Protein AF-A0A7S3SI56-F1 (afdb_monomer_lite)

Structure (mmCIF, N/CA/C/O backbone):
data_AF-A0A7S3SI56-F1
#
_entry.id   AF-A0A7S3SI56-F1
#
loop_
_atom_site.group_PDB
_atom_site.id
_atom_site.type_symbol
_atom_site.label_atom_id
_atom_site.label_alt_id
_atom_site.label_comp_id
_atom_site.label_asym_id
_atom_site.label_entity_id
_atom_site.label_seq_id
_atom_site.pdbx_PDB_ins_code
_atom_site.Cartn_x
_atom_site.Cartn_y
_atom_site.Cartn_z
_atom_site.occupancy
_atom_site.B_iso_or_equiv
_atom_site.auth_seq_id
_atom_site.auth_comp_id
_atom_site.auth_asym_id
_atom_site.auth_atom_id
_atom_site.pdbx_PDB_model_num
ATOM 1 N N . GLY A 1 1 ? 10.943 7.994 -25.962 1.00 60.59 1 GLY A N 1
ATOM 2 C CA . GLY A 1 1 ? 11.725 8.033 -24.719 1.00 60.59 1 GLY A CA 1
ATOM 3 C C . GLY A 1 1 ? 11.788 6.633 -24.168 1.00 60.59 1 GLY A C 1
ATOM 4 O O . GLY A 1 1 ? 10.757 5.964 -24.148 1.00 60.59 1 GLY A O 1
ATOM 5 N N . SER A 1 2 ? 12.983 6.188 -23.817 1.00 69.44 2 SER A N 1
ATOM 6 C CA . SER A 1 2 ? 13.253 4.936 -23.112 1.00 69.44 2 SER A CA 1
ATOM 7 C C . SER A 1 2 ? 13.760 5.294 -21.723 1.00 69.44 2 SER A C 1
ATOM 9 O O . SER A 1 2 ? 14.437 6.310 -21.596 1.00 69.44 2 SER A O 1
ATOM 11 N N . LEU A 1 3 ? 13.406 4.497 -20.724 1.00 71.50 3 LEU A N 1
ATOM 12 C CA . LEU A 1 3 ? 13.925 4.628 -19.371 1.00 71.50 3 LEU A CA 1
ATOM 13 C C . LEU A 1 3 ? 15.088 3.659 -19.200 1.00 71.50 3 LEU A C 1
ATOM 15 O O . LEU A 1 3 ? 14.977 2.472 -19.538 1.00 71.50 3 LEU A O 1
ATOM 19 N N . GLU A 1 4 ? 16.194 4.181 -18.686 1.00 75.00 4 GLU A N 1
ATOM 20 C CA . GLU A 1 4 ? 17.280 3.353 -18.176 1.00 75.00 4 GLU A CA 1
ATOM 21 C C . GLU A 1 4 ? 16.874 2.677 -16.853 1.00 75.00 4 GLU A C 1
ATOM 23 O O . GLU A 1 4 ? 15.926 3.119 -16.194 1.00 75.00 4 GLU A O 1
ATOM 28 N N . PRO A 1 5 ? 17.566 1.599 -16.444 1.00 68.75 5 PRO A N 1
ATOM 29 C CA . PRO A 1 5 ? 17.251 0.891 -15.203 1.00 68.75 5 PRO A CA 1
ATOM 30 C C . PRO A 1 5 ? 17.230 1.813 -13.975 1.00 68.75 5 PRO A C 1
ATOM 32 O O . PRO A 1 5 ? 16.296 1.751 -13.176 1.00 68.75 5 PRO A O 1
ATOM 35 N N . ASP A 1 6 ? 18.202 2.723 -13.880 1.00 71.50 6 ASP A N 1
ATOM 36 C CA . ASP A 1 6 ? 18.318 3.673 -12.771 1.00 71.50 6 ASP A CA 1
ATOM 37 C C . ASP A 1 6 ? 17.166 4.694 -12.770 1.00 71.50 6 ASP A C 1
ATOM 39 O O . ASP A 1 6 ? 16.628 5.038 -11.716 1.00 71.50 6 ASP A O 1
ATOM 43 N N . GLU A 1 7 ? 16.742 5.154 -13.952 1.00 76.25 7 GLU A N 1
ATOM 44 C CA . GLU A 1 7 ? 15.613 6.081 -14.100 1.00 76.25 7 GLU A CA 1
ATOM 45 C C . GLU A 1 7 ? 14.281 5.409 -13.745 1.00 76.25 7 GLU A C 1
ATOM 47 O O . GLU A 1 7 ? 13.407 6.028 -13.135 1.00 76.25 7 GLU A O 1
ATOM 52 N N . PHE A 1 8 ? 14.126 4.129 -14.094 1.00 74.75 8 PHE A N 1
ATOM 53 C CA . PHE A 1 8 ? 12.968 3.334 -13.702 1.00 74.75 8 PHE A CA 1
ATOM 54 C C . PHE A 1 8 ? 12.914 3.133 -12.182 1.00 74.75 8 PHE A C 1
ATOM 56 O O . PHE A 1 8 ? 11.859 3.351 -11.584 1.00 74.75 8 PHE A O 1
ATOM 63 N N . GLU A 1 9 ? 14.033 2.765 -11.544 1.00 71.81 9 GLU A N 1
ATOM 64 C CA . GLU A 1 9 ? 14.092 2.598 -10.085 1.00 71.81 9 GLU A CA 1
ATOM 65 C C . GLU A 1 9 ? 13.750 3.907 -9.368 1.00 71.81 9 GLU A C 1
ATOM 67 O O . GLU A 1 9 ? 12.961 3.894 -8.420 1.00 71.81 9 GLU A O 1
ATOM 72 N N . GLN A 1 10 ? 14.267 5.043 -9.847 1.00 76.50 10 GLN A N 1
ATOM 73 C CA . GLN A 1 10 ? 13.929 6.356 -9.296 1.00 76.50 10 GLN A CA 1
ATOM 74 C C . GLN A 1 10 ? 12.441 6.678 -9.449 1.00 76.50 10 GLN A C 1
ATOM 76 O O . GLN A 1 10 ? 11.807 7.062 -8.470 1.00 76.50 10 GLN A O 1
ATOM 81 N N . LEU A 1 11 ? 11.855 6.472 -10.633 1.00 76.19 11 LEU A N 1
ATOM 82 C CA . LEU A 1 11 ? 10.430 6.728 -10.866 1.00 76.19 11 LEU A CA 1
ATOM 83 C C . LEU A 1 11 ? 9.529 5.873 -9.977 1.00 76.19 11 LEU A C 1
ATOM 85 O O . LEU A 1 11 ? 8.582 6.392 -9.386 1.00 76.19 11 LEU A O 1
ATOM 89 N N . VAL A 1 12 ? 9.818 4.574 -9.868 1.00 73.38 12 VAL A N 1
ATOM 90 C CA . VAL A 1 12 ? 9.060 3.671 -8.993 1.00 73.38 12 VAL A CA 1
ATOM 91 C C . VAL A 1 12 ? 9.248 4.077 -7.536 1.00 73.38 12 VAL A C 1
ATOM 93 O O . VAL A 1 12 ? 8.263 4.160 -6.814 1.00 73.38 12 VAL A O 1
ATOM 96 N N . THR A 1 13 ? 10.469 4.405 -7.112 1.00 73.56 13 THR A N 1
ATOM 97 C CA . THR A 1 13 ? 10.737 4.859 -5.741 1.00 73.56 13 THR A CA 1
ATOM 98 C C . THR A 1 13 ? 9.954 6.127 -5.418 1.00 73.56 13 THR A C 1
ATOM 100 O O . THR A 1 13 ? 9.222 6.128 -4.440 1.00 73.56 13 THR A O 1
ATOM 103 N N . THR A 1 14 ? 9.996 7.158 -6.266 1.00 76.00 14 THR A N 1
ATOM 104 C CA . THR A 1 14 ? 9.222 8.396 -6.063 1.00 76.00 14 THR A CA 1
ATOM 105 C C . THR A 1 14 ? 7.715 8.136 -6.028 1.00 76.00 14 THR A C 1
ATOM 107 O O . THR A 1 14 ? 6.988 8.743 -5.243 1.00 76.00 14 THR A O 1
ATOM 110 N N . LEU A 1 15 ? 7.222 7.218 -6.861 1.00 72.56 15 LEU A N 1
ATOM 111 C CA . LEU A 1 15 ? 5.807 6.858 -6.880 1.00 72.56 15 LEU A CA 1
ATOM 112 C C . LEU A 1 15 ? 5.397 6.128 -5.595 1.00 72.56 15 LEU A C 1
ATOM 114 O O . LEU A 1 15 ? 4.321 6.388 -5.063 1.00 72.56 15 LEU A O 1
ATOM 118 N N . LEU A 1 16 ? 6.248 5.250 -5.068 1.00 69.00 16 LEU A N 1
ATOM 119 C CA . LEU A 1 16 ? 6.004 4.556 -3.806 1.00 69.00 16 LEU A CA 1
ATOM 120 C C . LEU A 1 16 ? 6.170 5.510 -2.610 1.00 69.00 16 LEU A C 1
ATOM 122 O O . LEU A 1 16 ? 5.313 5.519 -1.740 1.00 69.00 16 LEU A O 1
ATOM 126 N N . GLU A 1 17 ? 7.173 6.385 -2.592 1.00 69.56 17 GLU A N 1
ATOM 127 C CA . GLU A 1 17 ? 7.354 7.422 -1.559 1.00 69.56 17 GLU A CA 1
ATOM 128 C C . GLU A 1 17 ? 6.160 8.380 -1.467 1.00 69.56 17 GLU A C 1
ATOM 130 O O . GLU A 1 17 ? 5.835 8.862 -0.389 1.00 69.56 17 GLU A O 1
ATOM 135 N N . HIS A 1 18 ? 5.467 8.647 -2.577 1.00 66.06 18 HIS A N 1
ATOM 136 C CA . HIS A 1 18 ? 4.235 9.437 -2.545 1.00 66.06 18 HIS A CA 1
ATOM 137 C C . HIS A 1 18 ? 3.050 8.669 -1.925 1.00 66.06 18 HIS A C 1
ATOM 139 O O . HIS A 1 18 ? 2.102 9.284 -1.439 1.00 66.06 18 HIS A O 1
ATOM 145 N N . ASN A 1 19 ? 3.071 7.335 -1.957 1.00 60.66 19 ASN A N 1
ATOM 146 C CA . ASN A 1 19 ? 1.997 6.487 -1.430 1.00 60.66 19 ASN A CA 1
ATOM 147 C C . ASN A 1 19 ? 2.294 5.919 -0.029 1.00 60.66 19 ASN A C 1
ATOM 149 O O . ASN A 1 19 ? 1.367 5.502 0.657 1.00 60.66 19 ASN A O 1
ATOM 153 N N . PHE A 1 20 ? 3.552 5.925 0.419 1.00 60.16 20 PHE A N 1
ATOM 154 C CA . PHE A 1 20 ? 3.973 5.409 1.723 1.00 60.16 20 PHE A CA 1
ATOM 155 C C . PHE A 1 20 ? 4.536 6.515 2.611 1.00 60.16 20 PHE A C 1
ATOM 157 O O . PHE A 1 20 ? 5.232 7.416 2.160 1.00 60.16 20 PHE A O 1
ATOM 164 N N . THR A 1 21 ? 4.258 6.432 3.911 1.00 57.09 21 THR A N 1
ATOM 165 C CA . THR A 1 21 ? 4.747 7.409 4.896 1.00 57.09 21 THR A CA 1
ATOM 166 C C . THR A 1 21 ? 6.216 7.174 5.281 1.00 57.09 21 THR A C 1
ATOM 168 O O . THR A 1 21 ? 6.868 8.101 5.757 1.00 57.09 21 THR A O 1
ATOM 171 N N . ASP A 1 22 ? 6.745 5.962 5.057 1.00 63.81 22 ASP A N 1
ATOM 172 C CA . ASP A 1 22 ? 8.147 5.592 5.295 1.00 63.81 22 ASP A CA 1
ATOM 173 C C . ASP A 1 22 ? 8.893 5.362 3.967 1.00 63.81 22 ASP A C 1
ATOM 175 O O . ASP A 1 22 ? 8.606 4.431 3.208 1.00 63.81 22 ASP A O 1
ATOM 179 N N . GLY A 1 23 ? 9.886 6.213 3.691 1.00 60.19 23 GLY A N 1
ATOM 180 C CA . GLY A 1 23 ? 10.712 6.135 2.484 1.00 60.19 23 GLY A CA 1
ATOM 181 C C . GLY A 1 23 ? 11.595 4.881 2.406 1.00 60.19 23 GLY A C 1
ATOM 182 O O . GLY A 1 23 ? 11.975 4.468 1.310 1.00 60.19 23 GLY A O 1
ATOM 183 N N . ASN A 1 24 ? 11.896 4.228 3.535 1.00 65.88 24 ASN A N 1
ATOM 184 C CA . ASN A 1 24 ? 12.670 2.984 3.526 1.00 65.88 24 ASN A CA 1
ATOM 185 C C . ASN A 1 24 ? 11.828 1.807 3.017 1.00 65.88 24 ASN A C 1
ATOM 187 O O . ASN A 1 24 ? 12.302 1.033 2.184 1.00 65.88 24 ASN A O 1
ATOM 191 N N . GLU A 1 25 ? 10.559 1.719 3.432 1.00 64.94 25 GLU A N 1
ATOM 192 C CA . GLU A 1 25 ? 9.626 0.700 2.933 1.00 64.94 25 GLU A CA 1
ATOM 193 C C . GLU A 1 25 ? 9.361 0.864 1.433 1.00 64.94 25 GLU A C 1
ATOM 195 O O . GLU A 1 25 ? 9.341 -0.119 0.687 1.00 64.94 25 GLU A O 1
ATOM 200 N N . ALA A 1 26 ? 9.210 2.110 0.971 1.00 63.84 26 ALA A N 1
ATOM 201 C CA . ALA A 1 26 ? 9.051 2.424 -0.445 1.00 63.84 26 ALA A CA 1
ATOM 202 C C . ALA A 1 26 ? 10.243 1.922 -1.276 1.00 63.84 26 ALA A C 1
ATOM 204 O O . ALA A 1 26 ? 10.056 1.300 -2.324 1.00 63.84 26 ALA A O 1
ATOM 205 N N . ARG A 1 27 ? 11.470 2.135 -0.787 1.00 64.62 27 ARG A N 1
ATOM 206 C CA . ARG A 1 27 ? 12.701 1.748 -1.484 1.00 64.62 27 ARG A CA 1
ATOM 207 C C . ARG A 1 27 ? 12.931 0.238 -1.508 1.00 64.62 27 ARG A C 1
ATOM 209 O O . ARG A 1 27 ? 13.322 -0.303 -2.543 1.00 64.62 27 ARG A O 1
ATOM 216 N N . ASP A 1 28 ? 12.678 -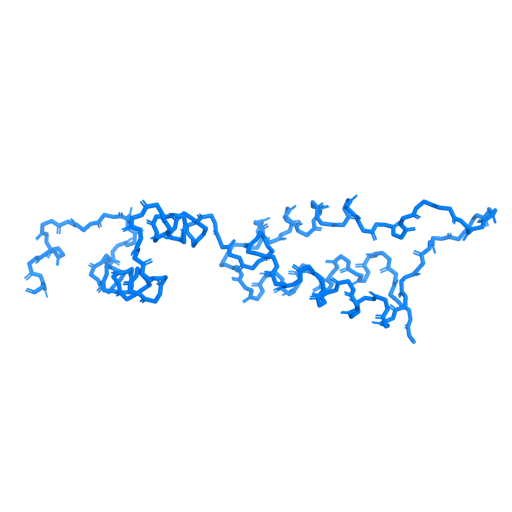0.456 -0.403 1.00 67.00 28 ASP A N 1
ATOM 217 C CA . ASP A 1 28 ? 12.825 -1.915 -0.348 1.00 67.00 28 ASP A CA 1
ATOM 218 C C . ASP A 1 28 ? 11.791 -2.615 -1.237 1.00 67.00 28 ASP A C 1
ATOM 220 O O . ASP A 1 28 ? 12.110 -3.586 -1.932 1.00 67.00 28 ASP A O 1
ATOM 224 N N . ARG A 1 29 ? 10.576 -2.062 -1.320 1.00 67.56 29 ARG A N 1
ATOM 225 C CA . ARG A 1 29 ? 9.561 -2.518 -2.274 1.00 67.56 29 ARG A CA 1
ATOM 226 C C . ARG A 1 29 ? 9.953 -2.208 -3.712 1.00 67.56 29 ARG A C 1
ATOM 228 O O . ARG A 1 29 ? 9.879 -3.110 -4.542 1.00 67.56 29 ARG A O 1
ATOM 235 N N . ALA A 1 30 ? 10.434 -0.998 -4.013 1.00 64.69 30 ALA A N 1
ATOM 236 C CA . ALA A 1 30 ? 10.926 -0.643 -5.348 1.00 64.69 30 ALA A CA 1
ATOM 237 C C . ALA A 1 30 ? 11.980 -1.646 -5.843 1.00 64.69 30 ALA A C 1
ATOM 239 O O . ALA A 1 30 ? 11.885 -2.132 -6.969 1.00 64.69 30 ALA A O 1
ATOM 240 N N . LYS A 1 31 ? 12.921 -2.038 -4.973 1.00 65.62 31 LYS A N 1
ATOM 241 C CA . LYS A 1 31 ? 13.935 -3.063 -5.269 1.00 65.62 31 LYS A CA 1
ATOM 242 C C . LYS A 1 31 ? 13.341 -4.453 -5.485 1.00 65.62 31 LYS A C 1
ATOM 244 O O . LYS A 1 31 ? 13.738 -5.140 -6.426 1.00 65.62 31 LYS A O 1
ATOM 249 N N . ALA A 1 32 ? 12.389 -4.870 -4.650 1.00 66.44 32 ALA A N 1
ATOM 250 C CA . ALA A 1 32 ? 11.697 -6.148 -4.821 1.00 66.44 32 ALA A CA 1
ATOM 251 C C . ALA A 1 32 ? 10.963 -6.218 -6.174 1.00 66.44 32 ALA A C 1
ATOM 253 O O . ALA A 1 32 ? 11.009 -7.247 -6.849 1.00 66.44 32 ALA A O 1
ATOM 254 N N . PHE A 1 33 ? 10.361 -5.107 -6.610 1.00 64.62 33 PHE A N 1
ATOM 255 C CA . PHE A 1 33 ? 9.688 -5.000 -7.904 1.00 64.62 33 PHE A CA 1
ATOM 256 C C . PHE A 1 33 ? 10.663 -4.883 -9.082 1.00 64.62 33 PHE A C 1
ATOM 258 O O . PHE A 1 33 ? 10.437 -5.525 -10.106 1.00 64.62 33 PHE A O 1
ATOM 265 N N . ALA A 1 34 ? 11.767 -4.143 -8.952 1.00 61.41 34 ALA A N 1
ATOM 266 C CA . ALA A 1 34 ? 12.818 -4.081 -9.971 1.00 61.41 34 ALA A CA 1
ATOM 267 C C . ALA A 1 34 ? 13.406 -5.475 -10.256 1.00 61.41 34 ALA A C 1
ATOM 269 O O . ALA A 1 34 ? 13.625 -5.834 -11.414 1.00 61.41 34 ALA A O 1
ATOM 270 N N . GLY A 1 35 ? 13.535 -6.311 -9.217 1.00 60.12 35 GLY A N 1
ATOM 271 C CA . GLY A 1 35 ? 13.924 -7.718 -9.346 1.00 60.12 35 GLY A CA 1
ATOM 272 C C . GLY A 1 35 ? 12.960 -8.572 -10.183 1.00 60.12 35 GLY A C 1
ATOM 273 O O . GLY A 1 35 ? 13.376 -9.589 -10.734 1.00 60.12 35 GLY A O 1
ATOM 274 N N . TRP A 1 36 ? 11.694 -8.165 -10.326 1.00 59.91 36 TRP A N 1
ATOM 275 C CA . TRP A 1 36 ? 10.692 -8.853 -11.154 1.00 59.91 36 TRP A CA 1
ATOM 276 C C . TRP A 1 36 ? 10.643 -8.331 -12.601 1.00 59.91 36 TRP A C 1
ATOM 278 O O . TRP A 1 36 ? 10.030 -8.976 -13.444 1.00 59.91 36 TRP A O 1
ATOM 288 N N . CYS A 1 37 ? 11.267 -7.183 -12.906 1.00 58.56 37 CYS A N 1
ATOM 289 C CA . CYS A 1 37 ? 10.940 -6.378 -14.098 1.00 58.56 37 CYS A CA 1
ATOM 290 C C . CYS A 1 37 ? 12.129 -5.972 -14.969 1.00 58.56 37 CYS A C 1
ATOM 292 O O . CYS A 1 37 ? 12.029 -5.032 -15.753 1.00 58.56 37 CYS A O 1
ATOM 294 N N . TRP A 1 38 ? 13.262 -6.646 -14.864 1.00 60.88 38 TRP A N 1
ATOM 295 C CA . TRP A 1 38 ? 14.454 -6.355 -15.659 1.00 60.88 38 TRP A CA 1
ATOM 296 C C . TRP A 1 38 ? 14.317 -6.821 -17.129 1.00 60.88 38 TRP A C 1
ATOM 298 O O . TRP A 1 38 ? 15.189 -7.515 -17.628 1.00 60.88 38 TRP A O 1
ATOM 308 N N . TRP A 1 39 ? 13.220 -6.479 -17.827 1.00 58.84 39 TRP A N 1
ATOM 309 C CA . TRP A 1 39 ? 12.973 -6.811 -19.248 1.00 58.84 39 TRP A CA 1
ATOM 310 C C . TRP A 1 39 ? 13.183 -8.309 -19.580 1.00 58.84 39 TRP A C 1
ATOM 312 O O . TRP A 1 39 ? 13.857 -8.658 -20.539 1.00 58.84 39 TRP A O 1
ATOM 322 N N . GLU A 1 40 ? 12.615 -9.200 -18.758 1.00 52.06 40 GLU A N 1
ATOM 323 C CA . GLU A 1 40 ? 12.334 -10.627 -19.026 1.00 52.06 40 GLU A CA 1
ATOM 324 C C . GLU A 1 40 ? 13.207 -11.316 -20.104 1.00 52.06 40 GLU A C 1
ATOM 326 O O . GLU A 1 40 ? 12.752 -11.647 -21.193 1.00 52.0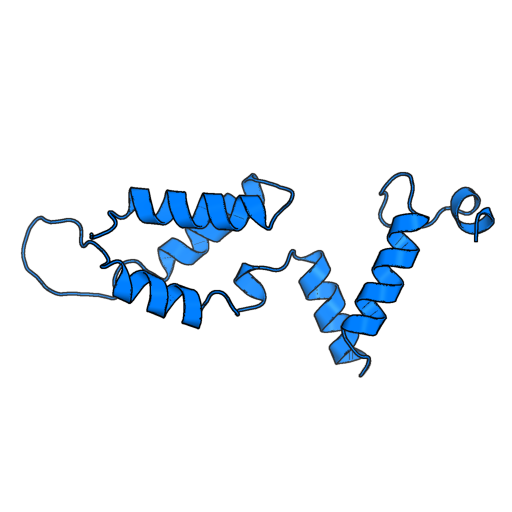6 40 GLU A O 1
ATOM 331 N N . THR A 1 41 ? 14.465 -11.613 -19.758 1.00 47.19 41 THR A N 1
ATOM 332 C CA . THR A 1 41 ? 15.284 -12.693 -20.351 1.00 47.19 41 THR A CA 1
ATOM 333 C C . THR A 1 41 ? 15.381 -12.746 -21.895 1.00 47.19 41 THR A C 1
ATOM 335 O O . THR A 1 41 ? 14.672 -13.498 -22.555 1.00 47.19 41 THR A O 1
ATOM 338 N N . ASN A 1 42 ? 16.420 -12.087 -22.421 1.00 52.88 42 ASN A N 1
ATOM 339 C CA . ASN A 1 42 ? 17.072 -12.250 -23.736 1.00 52.88 42 ASN A CA 1
ATOM 340 C C . ASN A 1 42 ? 16.551 -11.484 -24.965 1.00 52.88 42 ASN A C 1
ATOM 342 O O . ASN A 1 42 ? 15.407 -11.582 -25.395 1.00 52.88 42 ASN A O 1
ATOM 346 N N . GLY A 1 43 ? 17.538 -10.871 -25.629 1.00 49.19 43 GLY A N 1
ATOM 347 C CA . GLY A 1 43 ? 17.514 -10.312 -26.977 1.00 49.19 43 GLY A CA 1
ATOM 348 C C . GLY A 1 43 ? 18.244 -8.972 -26.942 1.00 49.19 43 GLY A C 1
ATOM 349 O O . GLY A 1 43 ? 17.610 -7.943 -26.793 1.00 49.19 43 GLY A O 1
ATOM 350 N N . THR A 1 44 ? 19.571 -8.901 -26.951 1.00 44.78 44 THR A N 1
ATOM 351 C CA . THR A 1 44 ? 20.463 -9.380 -28.014 1.00 44.78 44 THR A CA 1
ATOM 352 C C . THR A 1 44 ? 21.909 -9.401 -27.511 1.00 44.78 44 THR A C 1
ATOM 354 O O . THR A 1 44 ? 22.249 -8.640 -26.610 1.00 44.78 44 THR A O 1
ATOM 357 N N . ASP A 1 45 ? 22.747 -10.242 -28.115 1.00 58.25 45 ASP A N 1
ATOM 358 C CA . ASP A 1 45 ? 24.202 -10.297 -27.941 1.00 58.25 45 ASP A CA 1
ATOM 359 C C . ASP A 1 45 ? 24.867 -8.945 -27.602 1.00 58.25 45 ASP A C 1
ATOM 361 O O . ASP A 1 45 ? 24.696 -7.963 -28.321 1.00 58.25 45 ASP A O 1
ATOM 365 N N . GLY A 1 46 ? 25.688 -8.937 -26.546 1.00 56.06 46 GLY A N 1
ATOM 366 C CA . GLY A 1 46 ? 26.789 -7.987 -26.357 1.00 56.06 46 GLY A CA 1
ATOM 367 C C . GLY A 1 46 ? 26.435 -6.544 -25.962 1.00 56.06 46 GLY A C 1
ATOM 368 O O . GLY A 1 46 ? 26.175 -5.692 -26.805 1.00 56.06 46 GLY A O 1
ATOM 369 N N . ASP A 1 47 ? 26.614 -6.248 -24.672 1.00 55.84 47 ASP A N 1
ATOM 370 C CA . ASP A 1 47 ? 27.136 -4.966 -24.156 1.00 55.84 47 ASP A CA 1
ATOM 371 C C . ASP A 1 47 ? 26.227 -3.716 -24.136 1.00 55.84 47 ASP A C 1
ATOM 373 O O . ASP A 1 47 ? 26.725 -2.597 -24.015 1.00 55.84 47 ASP A O 1
ATOM 377 N N . ARG A 1 48 ? 24.892 -3.851 -24.187 1.00 55.50 48 ARG A N 1
ATOM 378 C CA . ARG A 1 48 ? 23.985 -2.725 -23.867 1.00 55.50 48 ARG A CA 1
ATOM 379 C C . ARG A 1 48 ? 23.028 -3.063 -22.722 1.00 55.50 48 ARG A C 1
ATOM 381 O O . ARG A 1 48 ? 22.375 -4.104 -22.798 1.00 55.50 48 ARG A O 1
ATOM 388 N N . PRO A 1 49 ? 22.908 -2.203 -21.688 1.00 57.72 49 PRO A N 1
ATOM 389 C CA . PRO A 1 49 ? 21.877 -2.365 -20.671 1.00 57.72 49 PRO A CA 1
ATOM 390 C C . PRO A 1 49 ? 20.525 -2.237 -21.368 1.00 57.72 49 PRO A C 1
ATOM 392 O O . PRO A 1 49 ? 20.310 -1.301 -22.145 1.00 57.72 49 PRO A O 1
ATOM 395 N N . ALA A 1 50 ? 19.636 -3.208 -21.177 1.00 64.81 50 ALA A N 1
ATOM 396 C CA . ALA A 1 50 ? 18.358 -3.123 -21.851 1.00 64.81 50 ALA A CA 1
ATOM 397 C C . ALA A 1 50 ? 17.505 -2.038 -21.192 1.00 64.81 50 ALA A C 1
ATOM 399 O O . ALA A 1 50 ? 17.503 -1.841 -19.978 1.00 64.81 50 ALA A O 1
ATOM 400 N N . THR A 1 51 ? 16.844 -1.274 -22.046 1.00 66.81 51 THR A N 1
ATOM 401 C CA . THR A 1 51 ? 16.046 -0.118 -21.660 1.00 66.81 51 THR A CA 1
ATOM 402 C C . THR A 1 51 ? 14.583 -0.453 -21.885 1.00 66.81 51 THR A C 1
ATOM 404 O O . THR A 1 51 ? 14.243 -1.200 -22.805 1.00 66.81 51 THR A O 1
ATOM 407 N N . ILE A 1 52 ? 13.704 0.093 -21.050 1.00 72.56 52 ILE A N 1
ATOM 408 C CA . ILE A 1 52 ? 12.261 -0.096 -21.195 1.00 72.56 52 ILE A CA 1
ATOM 409 C C . ILE A 1 52 ? 11.660 1.110 -21.915 1.00 72.56 52 ILE A C 1
ATOM 411 O O . ILE A 1 52 ? 11.917 2.265 -21.573 1.00 72.56 52 ILE A O 1
ATOM 415 N N . GLY A 1 53 ? 10.853 0.870 -22.947 1.00 75.94 53 GLY A N 1
ATOM 416 C CA . GLY A 1 53 ? 10.096 1.939 -23.590 1.00 75.94 53 GLY A CA 1
ATOM 417 C C . GLY A 1 53 ? 9.015 2.485 -22.655 1.00 75.94 53 GLY A C 1
ATOM 418 O O . GLY A 1 53 ? 8.412 1.738 -21.891 1.00 75.94 53 GLY A O 1
ATOM 419 N N . PHE A 1 54 ? 8.694 3.779 -22.753 1.00 70.31 54 PHE A N 1
ATOM 420 C CA . PHE A 1 54 ? 7.610 4.384 -21.960 1.00 70.31 54 PHE A CA 1
ATOM 421 C C . PHE A 1 54 ? 6.262 3.646 -22.094 1.00 70.31 54 PHE A C 1
ATOM 423 O O . PHE A 1 54 ? 5.505 3.523 -21.136 1.00 70.31 54 PHE A O 1
ATOM 430 N N . HIS A 1 55 ? 5.965 3.117 -23.282 1.00 71.25 55 HIS A N 1
ATOM 431 C CA . HIS A 1 55 ? 4.765 2.317 -23.518 1.00 71.25 55 HIS A CA 1
ATOM 432 C C . HIS A 1 55 ? 4.766 1.012 -22.706 1.00 71.25 55 HIS A C 1
ATOM 434 O O . HIS A 1 55 ? 3.759 0.656 -22.094 1.00 71.25 55 HIS A O 1
ATOM 440 N N . ASP A 1 56 ? 5.904 0.323 -22.666 1.00 72.81 56 ASP A N 1
ATOM 441 C CA . ASP A 1 56 ? 6.052 -0.934 -21.934 1.00 72.81 56 ASP A CA 1
ATOM 442 C C . ASP A 1 56 ? 6.044 -0.687 -20.425 1.00 72.81 56 ASP A C 1
ATOM 444 O O . ASP A 1 56 ? 5.413 -1.440 -19.685 1.00 72.81 56 ASP A O 1
ATOM 448 N N . PHE A 1 57 ? 6.616 0.440 -19.987 1.00 73.81 57 PHE A N 1
ATOM 449 C CA . PHE A 1 57 ? 6.466 0.943 -18.625 1.00 73.81 57 PHE A CA 1
ATOM 450 C C . PHE A 1 57 ? 4.994 1.149 -18.251 1.00 73.81 57 PHE A C 1
ATOM 452 O O . PHE A 1 57 ? 4.551 0.637 -17.230 1.00 73.81 57 PHE A O 1
ATOM 459 N N . LEU A 1 58 ? 4.204 1.850 -19.072 1.00 71.75 58 LEU A N 1
ATOM 460 C CA . LEU A 1 58 ? 2.785 2.085 -18.781 1.00 71.75 58 LEU A CA 1
ATOM 461 C C . LEU A 1 58 ? 1.967 0.792 -18.763 1.00 71.75 58 LEU A C 1
ATOM 463 O O . LEU A 1 58 ? 1.059 0.632 -17.945 1.00 71.75 58 LEU A O 1
ATOM 467 N N . LYS A 1 59 ? 2.282 -0.151 -19.651 1.00 72.31 59 LYS A N 1
ATOM 468 C CA . LYS A 1 59 ? 1.639 -1.465 -19.665 1.00 72.31 59 LYS A CA 1
ATOM 469 C C . LYS A 1 59 ? 1.977 -2.258 -18.403 1.00 72.31 59 LYS A C 1
ATOM 471 O O . LYS A 1 59 ? 1.085 -2.840 -17.785 1.00 72.31 59 LYS A O 1
ATOM 476 N N . TRP A 1 60 ? 3.238 -2.240 -17.983 1.00 74.25 60 TRP A N 1
ATOM 477 C CA . TRP A 1 60 ? 3.666 -2.845 -16.729 1.00 74.25 60 TRP A CA 1
ATOM 478 C C . TRP A 1 60 ? 3.001 -2.177 -15.519 1.00 74.25 60 TRP A C 1
ATOM 480 O O . TRP A 1 60 ? 2.428 -2.866 -14.675 1.00 74.25 60 TRP A O 1
ATOM 490 N N . TYR A 1 61 ? 3.010 -0.846 -15.473 1.00 70.69 61 TYR A N 1
ATOM 491 C CA . TYR A 1 61 ? 2.431 -0.052 -14.397 1.00 70.69 61 TYR A CA 1
ATOM 492 C C . TYR A 1 61 ? 0.919 -0.249 -14.302 1.00 70.69 61 TYR A C 1
ATOM 494 O O . TYR A 1 61 ? 0.395 -0.435 -13.219 1.00 70.69 61 TYR A O 1
ATOM 502 N N . SER A 1 62 ? 0.190 -0.299 -15.414 1.00 69.69 62 SER A N 1
ATOM 503 C CA . SER A 1 62 ? -1.247 -0.613 -15.384 1.00 69.69 62 SER A CA 1
ATOM 504 C C . SER A 1 62 ? -1.539 -2.062 -14.975 1.00 69.69 62 SER A C 1
ATOM 506 O O . SER A 1 62 ? -2.585 -2.329 -14.393 1.00 69.69 62 SER A O 1
ATOM 508 N N . SER A 1 63 ? -0.614 -2.996 -15.220 1.00 68.50 63 SER A N 1
ATOM 509 C CA . SER A 1 63 ? -0.772 -4.412 -14.847 1.00 68.50 63 SER A CA 1
ATOM 510 C C . SER A 1 63 ? -0.359 -4.715 -13.398 1.00 68.50 63 SER A C 1
ATOM 512 O O . SER A 1 63 ? -0.805 -5.711 -12.829 1.00 68.50 63 SER A O 1
ATOM 514 N N . ASN A 1 64 ? 0.492 -3.880 -12.792 1.00 65.38 64 ASN A N 1
ATOM 515 C CA . ASN A 1 64 ? 1.033 -4.086 -11.440 1.00 65.38 64 ASN A CA 1
ATOM 516 C C . ASN A 1 64 ? 0.638 -2.989 -10.444 1.00 65.38 64 ASN A C 1
ATOM 518 O O . ASN A 1 64 ? 0.520 -3.272 -9.259 1.00 65.38 64 ASN A O 1
ATOM 522 N N . GLY A 1 65 ? 0.333 -1.784 -10.916 1.00 58.41 65 GLY A N 1
ATOM 523 C CA . GLY A 1 65 ? -0.098 -0.631 -10.123 1.00 58.41 65 GLY A CA 1
ATOM 524 C C . GLY A 1 65 ? -1.469 -0.793 -9.473 1.00 58.41 65 GLY A C 1
ATOM 525 O O . GLY A 1 65 ? -1.835 0.017 -8.639 1.00 58.41 65 GLY A O 1
ATOM 526 N N . PHE A 1 66 ? -2.216 -1.851 -9.802 1.00 55.97 66 PHE A N 1
ATOM 527 C CA . PHE A 1 66 ? -3.437 -2.237 -9.084 1.00 55.97 66 PHE A CA 1
ATOM 528 C C . PHE A 1 66 ? -3.245 -3.433 -8.146 1.00 55.97 66 PHE A C 1
ATOM 530 O O . PHE A 1 66 ? -4.200 -3.838 -7.482 1.00 55.97 66 PHE A O 1
ATOM 537 N N . LYS A 1 67 ? -2.044 -4.024 -8.066 1.00 60.59 67 LYS A N 1
ATOM 538 C CA . LYS A 1 67 ? -1.786 -5.051 -7.055 1.00 60.59 67 LYS A CA 1
ATOM 539 C C . LYS A 1 67 ? -1.762 -4.361 -5.698 1.00 60.59 67 LYS A C 1
ATOM 541 O O . LYS A 1 67 ? -0.978 -3.442 -5.485 1.00 60.59 67 LYS A O 1
ATOM 546 N N . GLU A 1 68 ? -2.607 -4.822 -4.780 1.00 55.72 68 GLU A N 1
ATOM 547 C CA . GLU A 1 68 ? -2.628 -4.379 -3.377 1.00 55.72 68 GLU A CA 1
ATOM 548 C C . GLU A 1 68 ? -1.235 -4.415 -2.733 1.00 55.72 68 GLU A C 1
AT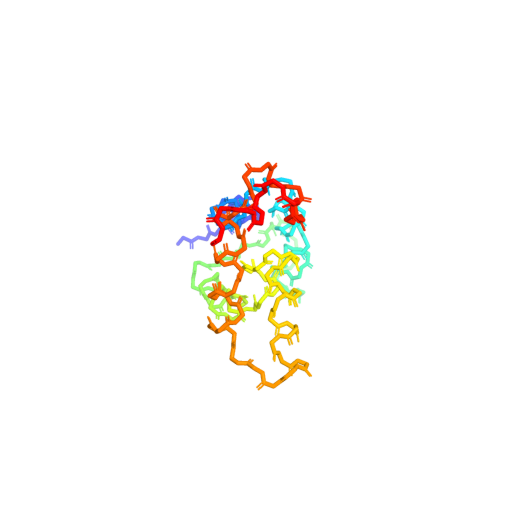OM 550 O O . GLU A 1 68 ? -0.926 -3.608 -1.861 1.00 55.72 68 GLU A O 1
ATOM 555 N N . ASP A 1 69 ? -0.368 -5.306 -3.214 1.00 56.28 69 ASP A N 1
ATOM 556 C CA . ASP A 1 69 ? 1.036 -5.418 -2.818 1.00 56.28 69 ASP A CA 1
ATOM 557 C C . ASP A 1 69 ? 1.871 -4.161 -3.120 1.00 56.28 69 ASP A C 1
ATOM 559 O O . ASP A 1 69 ? 2.822 -3.861 -2.399 1.00 56.28 69 ASP A O 1
ATOM 563 N N . MET A 1 70 ? 1.505 -3.404 -4.158 1.00 55.31 70 MET A N 1
ATOM 564 C CA . MET A 1 70 ? 2.273 -2.265 -4.660 1.00 55.31 70 MET A CA 1
ATOM 565 C C . MET A 1 70 ? 1.869 -0.930 -4.020 1.00 55.31 70 MET A C 1
ATOM 567 O O . MET A 1 70 ? 2.714 -0.051 -3.908 1.00 55.31 70 MET A O 1
ATOM 571 N N . LEU A 1 71 ? 0.617 -0.771 -3.578 1.00 60.09 71 LEU A N 1
ATOM 572 C CA . LEU A 1 71 ? 0.093 0.524 -3.111 1.00 60.09 71 LEU A CA 1
ATOM 573 C C . LEU A 1 71 ? -0.373 0.552 -1.653 1.00 60.09 71 LEU A C 1
ATOM 575 O O . LEU A 1 71 ? -0.634 1.634 -1.146 1.00 60.09 71 LEU A O 1
ATOM 579 N N . LEU A 1 72 ? -0.496 -0.597 -0.983 1.00 64.12 72 LEU A N 1
ATOM 580 C CA . LEU A 1 72 ? -0.986 -0.645 0.397 1.00 64.12 72 LEU A CA 1
ATOM 581 C C . LEU A 1 72 ? 0.139 -0.922 1.383 1.00 64.12 72 LEU A C 1
ATOM 583 O O . LEU A 1 72 ? 0.989 -1.784 1.148 1.00 64.12 72 LEU A O 1
ATOM 587 N N . SER A 1 73 ? 0.148 -0.216 2.505 1.00 68.75 73 SER A N 1
ATOM 588 C CA . SER A 1 73 ? 0.950 -0.554 3.681 1.00 68.75 73 SER A CA 1
ATOM 589 C C . SER A 1 73 ? 0.573 -1.942 4.216 1.00 68.75 73 SER A C 1
ATOM 591 O O . SER A 1 73 ? -0.477 -2.502 3.881 1.00 68.75 73 SER A O 1
ATOM 593 N N . ASP A 1 74 ? 1.427 -2.525 5.061 1.00 70.31 74 ASP A N 1
ATOM 594 C CA . ASP A 1 74 ? 1.104 -3.809 5.702 1.00 70.31 74 ASP A CA 1
ATOM 595 C C . ASP A 1 74 ? -0.161 -3.711 6.566 1.00 70.31 74 ASP A C 1
ATOM 597 O O . ASP A 1 74 ? -0.973 -4.638 6.584 1.00 70.31 74 ASP A O 1
ATOM 601 N N . THR A 1 75 ? -0.382 -2.552 7.189 1.00 72.56 75 THR A N 1
ATOM 602 C CA . THR A 1 75 ? -1.605 -2.230 7.932 1.00 72.56 75 THR A CA 1
ATOM 603 C C . THR A 1 75 ? -2.835 -2.229 7.029 1.00 72.56 75 THR A C 1
ATOM 605 O O . THR A 1 75 ? -3.827 -2.879 7.348 1.00 72.56 75 THR A O 1
ATOM 608 N N . GLU A 1 76 ? -2.793 -1.558 5.877 1.00 73.88 76 GLU A N 1
ATOM 609 C CA . GLU A 1 76 ? -3.926 -1.520 4.941 1.00 73.88 76 GLU A CA 1
ATOM 610 C C . GLU A 1 76 ? -4.216 -2.896 4.330 1.00 73.88 76 GLU A C 1
ATOM 612 O O . GLU A 1 76 ? -5.378 -3.291 4.220 1.00 73.88 76 GLU A O 1
ATOM 617 N N . ARG A 1 77 ? -3.181 -3.684 4.005 1.00 75.06 77 ARG A N 1
ATOM 618 C CA . ARG A 1 77 ? -3.363 -5.089 3.600 1.00 75.06 77 ARG A CA 1
ATOM 619 C C . ARG A 1 77 ? -4.011 -5.913 4.702 1.00 75.06 77 ARG A C 1
ATOM 621 O O . ARG A 1 77 ? -4.900 -6.717 4.420 1.00 75.06 77 ARG A O 1
ATOM 628 N N . HIS A 1 78 ? -3.581 -5.725 5.947 1.00 79.81 78 HIS A N 1
ATOM 629 C CA . HIS A 1 78 ? -4.174 -6.415 7.083 1.00 79.81 78 HIS A CA 1
ATOM 630 C C . HIS A 1 78 ? -5.651 -6.041 7.254 1.00 79.81 78 HIS A C 1
ATOM 632 O O . HIS A 1 78 ? -6.481 -6.935 7.400 1.00 79.81 78 HIS A O 1
ATOM 638 N N . LEU A 1 79 ? -5.999 -4.756 7.144 1.00 80.50 79 LEU A N 1
ATOM 639 C CA . LEU A 1 79 ? -7.382 -4.277 7.216 1.00 80.50 79 LEU A CA 1
ATOM 640 C C . LEU A 1 79 ? -8.251 -4.846 6.090 1.00 80.50 79 LEU A C 1
ATOM 642 O O . LEU A 1 79 ? -9.364 -5.301 6.345 1.00 80.50 79 LEU A O 1
ATOM 646 N N . ARG A 1 80 ? -7.742 -4.910 4.856 1.00 79.69 80 ARG A N 1
ATOM 647 C CA . ARG A 1 80 ? -8.482 -5.523 3.742 1.00 79.69 80 ARG A CA 1
ATOM 648 C C . ARG A 1 80 ? -8.644 -7.028 3.891 1.00 79.69 80 ARG A C 1
ATOM 650 O O . ARG A 1 80 ? -9.707 -7.562 3.573 1.00 79.69 80 ARG A O 1
ATOM 657 N N . LYS A 1 81 ? -7.631 -7.714 4.424 1.00 83.06 81 LYS A N 1
ATOM 658 C CA . LYS A 1 81 ? -7.751 -9.126 4.789 1.00 83.06 81 LYS A CA 1
ATOM 659 C C . LYS A 1 81 ? -8.807 -9.317 5.880 1.00 83.06 81 LYS A C 1
ATOM 661 O O . LYS A 1 81 ? -9.663 -10.177 5.727 1.00 83.06 81 LYS A O 1
ATOM 666 N N . LEU A 1 82 ? -8.805 -8.476 6.914 1.00 83.38 82 LEU A N 1
ATOM 667 C CA . LEU A 1 82 ? -9.802 -8.492 7.985 1.00 83.38 82 LEU A CA 1
ATOM 668 C C . LEU A 1 82 ? -11.220 -8.280 7.436 1.00 83.38 82 LEU A C 1
ATOM 670 O O . LEU A 1 82 ? -12.136 -9.008 7.815 1.00 83.38 82 LEU A O 1
ATOM 674 N N . AL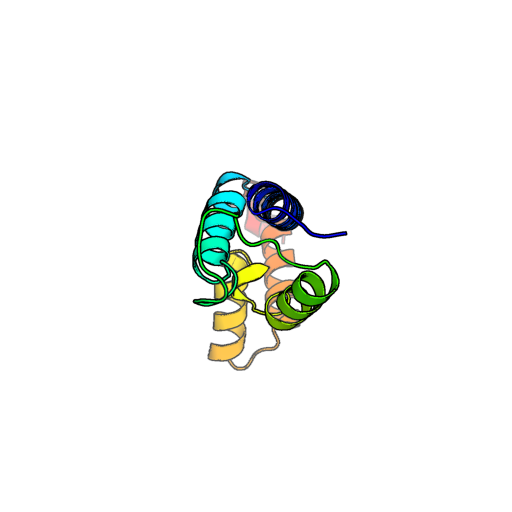A A 1 83 ? -11.389 -7.324 6.519 1.00 85.81 83 ALA A N 1
ATOM 675 C CA . ALA A 1 83 ? -12.652 -7.061 5.835 1.00 85.81 83 ALA A CA 1
ATOM 676 C C . ALA A 1 83 ? -13.153 -8.320 5.112 1.00 85.81 83 ALA A C 1
ATOM 678 O O . ALA A 1 83 ? -14.282 -8.756 5.323 1.00 85.81 83 ALA A O 1
ATOM 679 N N . LYS A 1 84 ? -12.275 -8.964 4.334 1.00 85.25 84 LYS A N 1
ATOM 680 C CA . LYS A 1 84 ? -12.586 -10.193 3.598 1.00 85.25 84 LYS A CA 1
ATOM 681 C C . LYS A 1 84 ? -12.892 -11.381 4.515 1.00 85.25 84 LYS A C 1
ATOM 683 O O . LYS A 1 84 ? -13.852 -12.100 4.261 1.00 85.25 84 LYS A O 1
ATOM 688 N N . ASP A 1 85 ? -12.099 -11.578 5.565 1.00 89.44 85 ASP A N 1
ATOM 689 C CA . ASP A 1 85 ? -12.233 -12.700 6.503 1.00 89.44 85 ASP A CA 1
ATOM 690 C C . ASP A 1 85 ? -13.538 -12.616 7.314 1.00 89.44 85 ASP A C 1
ATOM 692 O O . ASP A 1 85 ? -14.080 -13.643 7.719 1.00 89.44 85 ASP A O 1
ATOM 696 N N . ASN A 1 86 ? -14.063 -11.403 7.521 1.00 86.12 86 ASN A N 1
ATOM 697 C CA . ASN A 1 86 ? -15.311 -11.164 8.248 1.00 86.12 86 ASN A CA 1
ATOM 698 C C . ASN A 1 86 ? -16.523 -10.900 7.329 1.00 86.12 86 ASN A C 1
ATOM 700 O O . ASN A 1 86 ? -17.605 -10.623 7.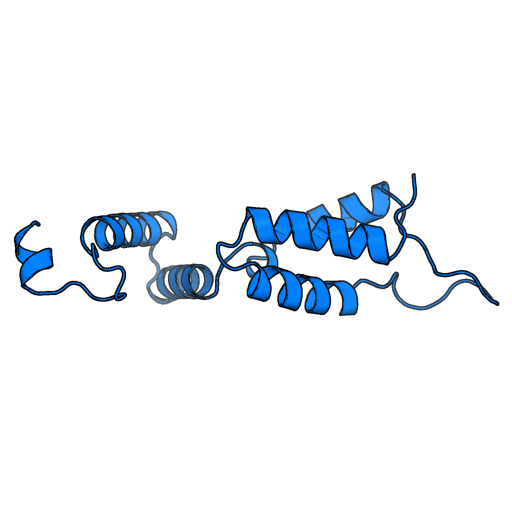840 1.00 86.12 86 ASN A O 1
ATOM 704 N N . ASP A 1 87 ? -16.358 -10.985 6.003 1.00 88.94 87 ASP A N 1
ATOM 705 C CA . ASP A 1 87 ? -17.385 -10.660 4.995 1.00 88.94 87 ASP A CA 1
ATOM 706 C C . ASP A 1 87 ? -17.972 -9.241 5.148 1.00 88.94 87 ASP A C 1
ATOM 708 O O . ASP A 1 87 ? -19.169 -8.987 5.005 1.00 88.94 87 ASP A O 1
ATOM 712 N N . ILE A 1 88 ? -17.101 -8.285 5.475 1.00 88.00 88 ILE A N 1
ATOM 713 C CA . ILE A 1 88 ? -17.440 -6.876 5.669 1.00 88.00 88 ILE A CA 1
ATOM 714 C C . ILE A 1 88 ? -16.803 -6.050 4.549 1.00 88.00 88 ILE A C 1
ATOM 716 O O . ILE A 1 88 ? -15.716 -6.353 4.060 1.00 88.00 88 ILE A O 1
ATOM 720 N N . SER A 1 89 ? -17.472 -4.979 4.117 1.00 84.56 89 SER A N 1
ATOM 721 C CA . SER A 1 89 ? -16.922 -4.123 3.060 1.00 84.56 89 SER A CA 1
ATOM 722 C C . SER A 1 89 ? -15.643 -3.410 3.519 1.00 84.56 89 SER A C 1
ATOM 724 O O . SER A 1 89 ? -15.572 -2.908 4.642 1.00 84.56 89 SER A O 1
ATOM 726 N N . ALA A 1 90 ? -14.653 -3.306 2.626 1.00 77.00 90 ALA A N 1
ATOM 727 C CA . ALA A 1 90 ? -13.412 -2.572 2.894 1.00 77.00 90 ALA A CA 1
ATOM 728 C C . ALA A 1 90 ? -13.692 -1.120 3.319 1.00 77.00 90 ALA A C 1
ATOM 730 O O . ALA A 1 90 ? -13.138 -0.659 4.306 1.00 77.00 90 ALA A O 1
ATOM 731 N N . ASN A 1 91 ? -14.660 -0.457 2.674 1.00 76.00 91 ASN A N 1
ATOM 732 C CA . ASN A 1 91 ? -15.084 0.902 3.029 1.00 76.00 91 ASN A CA 1
ATOM 733 C C . ASN A 1 91 ? -15.561 1.022 4.485 1.00 76.00 91 ASN A C 1
ATOM 735 O O . ASN A 1 91 ? -15.360 2.050 5.130 1.00 76.00 91 ASN A O 1
ATOM 739 N N . TYR A 1 92 ? -16.224 -0.012 5.006 1.00 78.50 92 TYR A N 1
ATOM 740 C CA . TYR A 1 92 ? -16.674 -0.023 6.394 1.00 78.50 92 TYR A CA 1
ATOM 741 C C . TYR A 1 92 ? -15.499 -0.201 7.360 1.00 78.50 92 TYR A C 1
ATOM 743 O O . TYR A 1 92 ? -15.432 0.497 8.369 1.00 78.50 92 TYR A O 1
ATOM 751 N N . VAL A 1 93 ? -14.542 -1.070 7.027 1.00 83.00 93 VAL A N 1
ATOM 752 C CA . VAL A 1 93 ? -13.307 -1.226 7.810 1.00 83.00 93 VAL A CA 1
ATOM 753 C C . VAL A 1 93 ? -12.465 0.055 7.785 1.00 83.00 93 VAL A C 1
ATOM 755 O O . VAL A 1 93 ? -12.003 0.482 8.840 1.00 83.00 93 VAL A O 1
ATOM 758 N N . ASP A 1 94 ? -12.356 0.731 6.640 1.00 79.25 94 ASP A N 1
ATOM 759 C CA . ASP A 1 94 ? -11.687 2.034 6.520 1.00 79.25 94 ASP A CA 1
ATOM 760 C C . ASP A 1 94 ? -12.387 3.110 7.360 1.00 79.25 94 ASP A C 1
ATOM 762 O O . ASP A 1 94 ? -11.732 3.910 8.025 1.00 79.25 94 ASP A O 1
ATOM 766 N N . SER A 1 95 ? -13.725 3.104 7.400 1.00 82.62 95 SER A N 1
ATOM 767 C CA . SER A 1 95 ? -14.499 4.025 8.246 1.00 82.62 95 SER A CA 1
ATOM 768 C C . SER A 1 95 ? -14.214 3.801 9.734 1.00 82.62 95 SER A C 1
ATOM 770 O O . SER A 1 95 ? -14.058 4.761 10.487 1.00 82.62 95 SER A O 1
ATOM 772 N N . ILE A 1 96 ? -14.107 2.537 10.158 1.00 83.44 96 ILE A N 1
ATOM 773 C CA . ILE A 1 96 ? -13.727 2.180 11.531 1.00 83.44 96 ILE A CA 1
ATOM 774 C C . ILE A 1 96 ? -12.289 2.609 11.819 1.00 83.44 96 ILE A C 1
ATOM 776 O O . ILE A 1 96 ? -12.035 3.186 12.873 1.00 83.44 96 ILE A O 1
ATOM 780 N N . LYS A 1 97 ? -11.356 2.367 10.891 1.00 83.62 97 LYS A N 1
ATOM 781 C CA . LYS A 1 97 ? -9.954 2.767 11.044 1.00 83.62 97 LYS A CA 1
ATOM 782 C C . LYS A 1 97 ? -9.820 4.282 11.174 1.00 83.62 97 LYS A C 1
ATOM 784 O O . LYS A 1 97 ? -9.117 4.742 12.062 1.00 83.62 97 LYS A O 1
ATOM 789 N N . HIS A 1 98 ? -10.539 5.052 10.361 1.00 83.69 98 HIS A N 1
ATOM 790 C CA . HIS A 1 98 ? -10.558 6.508 10.474 1.00 83.69 98 HIS A CA 1
ATOM 791 C C . HIS A 1 98 ? -11.129 6.995 11.804 1.00 83.69 98 HIS A C 1
ATOM 793 O O . HIS A 1 98 ? -10.590 7.936 12.382 1.00 83.69 98 HIS A O 1
ATOM 799 N N . ALA A 1 99 ? -12.198 6.364 12.296 1.00 83.88 99 ALA A N 1
ATOM 800 C CA . ALA A 1 99 ? -12.721 6.677 13.618 1.00 83.88 99 ALA A CA 1
ATOM 801 C C . ALA A 1 99 ? -11.665 6.378 14.691 1.00 83.88 99 ALA A C 1
ATOM 803 O O . ALA A 1 99 ? -11.361 7.248 15.497 1.00 83.88 99 ALA A O 1
ATOM 804 N N . PHE A 1 100 ? -11.041 5.201 14.648 1.00 84.38 100 PHE A N 1
ATOM 805 C CA . PHE A 1 100 ? -9.979 4.815 15.575 1.00 84.38 100 PHE A CA 1
ATOM 806 C C . PHE A 1 100 ? -8.811 5.813 15.568 1.00 84.38 100 PHE A C 1
ATOM 808 O O . PHE A 1 100 ? -8.449 6.329 16.618 1.00 84.38 100 PHE A O 1
ATOM 815 N N . ASP A 1 101 ? -8.304 6.174 14.388 1.00 82.12 101 ASP A N 1
ATOM 816 C CA . ASP A 1 101 ? -7.193 7.123 14.221 1.00 82.12 101 ASP A CA 1
ATOM 817 C C . ASP A 1 101 ? -7.530 8.544 14.680 1.00 82.12 101 ASP A C 1
ATOM 819 O O . ASP A 1 101 ? -6.633 9.332 14.970 1.00 82.12 101 ASP A O 1
ATOM 823 N N . SER A 1 102 ? -8.817 8.900 14.723 1.00 82.69 102 SER A N 1
ATOM 824 C CA . SER A 1 102 ? -9.249 10.192 15.259 1.00 82.69 102 SER A CA 1
ATOM 825 C C . SER A 1 102 ? -9.196 10.257 16.788 1.00 82.69 102 SER A C 1
ATOM 827 O O . SER A 1 102 ? -9.126 11.356 17.336 1.00 82.69 102 SER A O 1
ATOM 829 N N . PHE A 1 103 ? -9.205 9.100 17.461 1.00 82.19 103 PHE A N 1
ATOM 830 C CA . PHE A 1 103 ? -9.146 8.988 18.920 1.00 82.19 103 PHE A CA 1
ATOM 831 C C . PHE A 1 103 ? -7.773 8.548 19.438 1.00 82.19 103 PHE A C 1
ATOM 833 O O . PHE A 1 103 ? -7.410 8.962 20.533 1.00 82.19 103 PHE A O 1
ATOM 840 N N . ASP A 1 104 ? -7.019 7.760 18.667 1.00 81.75 104 ASP A N 1
ATOM 841 C CA . ASP A 1 104 ? -5.624 7.381 18.941 1.00 81.75 104 ASP A CA 1
ATOM 842 C C . ASP A 1 104 ? -4.700 8.591 18.705 1.00 81.75 104 ASP A C 1
ATOM 844 O O . ASP A 1 104 ? -4.062 8.767 17.661 1.00 81.75 104 ASP A O 1
ATOM 848 N N . THR A 1 105 ? -4.715 9.504 19.674 1.00 80.44 105 THR A N 1
ATOM 849 C CA . THR A 1 105 ? -4.019 10.791 19.618 1.00 80.44 105 THR A CA 1
ATOM 850 C C . THR A 1 105 ? -2.512 10.636 19.730 1.00 80.44 105 THR A C 1
ATOM 852 O O . THR A 1 105 ? -1.771 11.445 19.160 1.00 80.44 105 THR A O 1
ATOM 855 N N . ASP A 1 106 ? -2.055 9.605 20.441 1.00 82.06 106 ASP A N 1
ATOM 856 C CA . ASP A 1 106 ? -0.639 9.288 20.576 1.00 82.06 106 ASP A CA 1
ATOM 857 C C . ASP A 1 106 ? -0.110 8.368 19.461 1.00 82.06 106 ASP A C 1
ATOM 859 O O . ASP A 1 106 ? 1.108 8.192 19.344 1.00 82.06 106 ASP A O 1
ATOM 863 N N . LYS A 1 107 ? -0.997 7.880 18.580 1.00 80.38 107 LYS A N 1
ATOM 864 C CA . LYS A 1 107 ? -0.696 6.947 17.483 1.00 80.38 107 LYS A CA 1
ATOM 865 C C . LYS A 1 107 ? -0.025 5.672 17.985 1.00 80.38 107 LYS A C 1
ATOM 867 O O . LYS A 1 107 ? 0.831 5.104 17.297 1.00 80.38 107 LYS A O 1
ATOM 872 N N . SER A 1 108 ? -0.377 5.234 19.188 1.00 80.31 108 SER A N 1
ATOM 873 C CA . SER A 1 108 ? 0.148 4.010 19.786 1.00 80.31 108 SER A CA 1
ATOM 874 C C . SER A 1 108 ? -0.378 2.749 19.098 1.00 80.31 108 SER A C 1
ATOM 876 O O . SER A 1 108 ? 0.193 1.670 19.274 1.00 80.31 108 SER A O 1
ATOM 878 N N . GLY A 1 109 ? -1.445 2.866 18.301 1.00 78.25 109 GLY A N 1
ATOM 879 C CA . GLY A 1 109 ? -2.172 1.737 17.731 1.00 78.25 109 GLY A CA 1
ATOM 880 C C . GLY A 1 109 ? -3.140 1.091 18.726 1.00 78.25 109 GLY A C 1
ATOM 881 O O . GLY A 1 109 ? -3.667 0.009 18.455 1.00 78.25 109 GLY A O 1
ATOM 882 N N . ALA A 1 110 ? -3.375 1.734 19.871 1.00 80.69 110 ALA A N 1
ATOM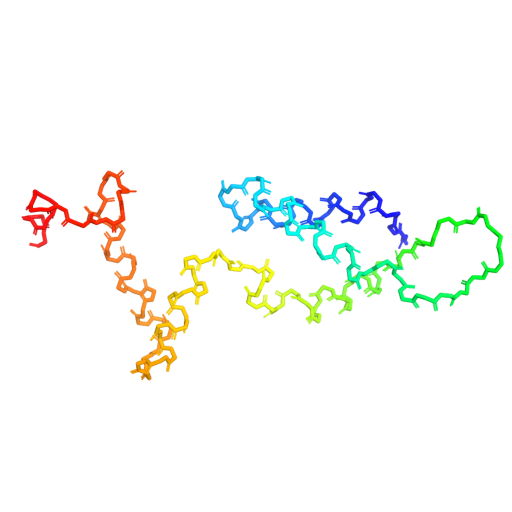 883 C CA . ALA A 1 110 ? -4.340 1.353 20.891 1.00 80.69 110 ALA A CA 1
ATOM 884 C C . ALA A 1 110 ? -5.128 2.596 21.326 1.00 80.69 110 ALA A C 1
ATOM 886 O O . ALA A 1 110 ? -4.608 3.696 21.280 1.00 80.69 110 ALA A O 1
ATOM 887 N N . VAL A 1 111 ? -6.373 2.417 21.770 1.00 82.62 111 VAL A N 1
ATOM 888 C CA . VAL A 1 111 ? -7.139 3.506 22.395 1.00 82.62 111 VAL A CA 1
ATOM 889 C C . VAL A 1 111 ? -7.056 3.331 23.909 1.00 82.62 111 VAL A C 1
ATOM 891 O O . VAL A 1 111 ? -7.585 2.358 24.457 1.00 82.62 111 VAL A O 1
ATOM 894 N N . ASP A 1 112 ? -6.384 4.260 24.587 1.00 82.38 112 ASP A N 1
ATOM 895 C CA . ASP A 1 112 ? -6.332 4.346 26.052 1.00 82.38 112 ASP A CA 1
ATOM 896 C C . ASP A 1 112 ? -7.723 4.689 26.628 1.00 82.38 112 ASP A C 1
ATOM 898 O O . ASP A 1 112 ? -8.556 5.321 25.992 1.00 82.38 112 ASP A O 1
ATOM 902 N N . ILE A 1 113 ? -7.982 4.329 27.887 1.00 82.62 113 ILE A N 1
ATOM 903 C CA . ILE A 1 113 ? -9.096 4.839 28.696 1.00 82.62 113 ILE A CA 1
ATOM 904 C C . ILE A 1 113 ? -9.248 6.363 28.609 1.00 82.62 113 ILE A C 1
ATOM 906 O O . ILE A 1 113 ? -10.382 6.849 28.644 1.00 82.62 113 ILE A O 1
ATOM 910 N N . SER A 1 114 ? -8.155 7.131 28.562 1.00 80.62 114 SER A N 1
ATOM 911 C CA . SER A 1 114 ? -8.253 8.592 28.458 1.00 80.62 114 SER A CA 1
ATOM 912 C C . SER A 1 114 ? -8.744 9.054 27.078 1.00 80.62 114 SER A C 1
ATOM 914 O O . SER A 1 114 ? -9.531 9.999 27.003 1.00 80.62 114 SER A O 1
ATOM 916 N N . GLU A 1 115 ? -8.377 8.340 26.018 1.00 81.69 115 GLU A N 1
ATOM 917 C CA . GLU A 1 115 ? -8.818 8.566 24.637 1.00 81.69 115 GLU A CA 1
ATOM 918 C C . GLU A 1 115 ? -10.247 8.059 24.413 1.00 81.69 115 GLU A C 1
ATOM 920 O O . GLU A 1 115 ? -11.082 8.752 23.838 1.00 81.69 115 GLU A O 1
ATOM 925 N N . PHE A 1 116 ? -10.592 6.909 24.995 1.00 79.12 116 PHE A N 1
ATOM 926 C CA . PHE A 1 116 ? -11.933 6.328 24.958 1.00 79.12 116 PHE A CA 1
ATOM 927 C C . PHE A 1 116 ? -12.987 7.230 25.613 1.00 79.12 116 PHE A C 1
ATOM 929 O O . PHE A 1 116 ? -14.152 7.219 25.232 1.00 79.12 116 PHE A O 1
ATOM 936 N N . ARG A 1 117 ? -12.599 8.035 26.609 1.00 77.44 117 ARG A N 1
ATOM 937 C CA . ARG A 1 117 ? -13.496 9.008 27.259 1.00 77.44 117 ARG A CA 1
ATOM 938 C C . ARG A 1 117 ? -13.859 10.202 26.374 1.00 77.44 117 ARG A C 1
ATOM 940 O O . ARG A 1 117 ? -14.703 10.993 26.788 1.00 77.44 117 ARG A O 1
ATOM 947 N N . GLN A 1 118 ? -13.215 10.355 25.218 1.00 66.88 118 GLN A N 1
ATOM 948 C CA . GLN A 1 118 ? -13.514 11.410 24.247 1.00 66.88 118 GLN A CA 1
ATOM 949 C C . GLN A 1 118 ? -14.539 10.969 23.185 1.00 66.88 118 GLN A C 1
ATOM 951 O O . GLN A 1 118 ? -14.917 11.795 22.355 1.00 66.88 118 GLN A O 1
ATOM 956 N N . VAL A 1 119 ? -14.986 9.703 23.228 1.00 58.66 119 VAL A N 1
ATOM 957 C CA . VAL A 1 119 ? -16.023 9.109 22.360 1.00 58.66 119 VAL A CA 1
ATOM 958 C C . VAL A 1 119 ? -17.429 9.553 22.758 1.00 58.66 119 VAL A C 1
ATOM 960 O O . VAL A 1 119 ? -17.732 9.573 23.974 1.00 58.66 119 VAL A O 1
#

Foldseek 3Di:
DWAALVRQLVVQLVVQVVQDVDSVVSNVLSVVVSVVPQPPDDDDDDDDRDTHDPVNVVVVCVVCVPPCSSRPDPVLVVLVVVCVVVVHDSVVSVVVVVVVVVLPPVVPVDHDPVSVVVD

Secondary structure (DSSP, 8-state):
-EE-HHHHHHHHHHHHHHH-S-HHHHHHHHHHHHTT-S-SS---SSS----EEHHHHHHHHHHHTT-HHHH--HHHHHHHHHHHHTT--HHHHHHHHHHHHHH-SS-SSS--HHHHTT-

Sequence (119 aa):
GSLEPDEFEQLVTTLLEHNFTDGNEARDRAKAFAGWCWWETNGTDGDRPATIGFHDFLKWYSSNGFKEDMLLSDTERHLRKLAKDNDISANYVDSIKHAFDSFDTDKSGAVDISEFRQV

InterPro domains:
  IPR002048 EF-hand domain [PF13202] (96-119)
  IPR002048 EF-hand domain [PS50222] (91-119)
  IPR011992 EF-hand domain pair [SSF47473] (1-119)
  IPR018247 EF-Hand 1, calcium-binding site [PS00018] (104-116)

Radius of gyration: 19.72 Å; chains: 1; bounding box: 45×24×57 Å

Organism: NCBI:txid141414

pLDDT: mean 70.92, std 10.23, range [44.78, 89.44]